Protein AF-A0A7J9DXW4-F1 (afdb_monomer_lite)

pLDDT: mean 76.57, std 9.38, range [40.28, 89.0]

Organism: NCBI:txid34281

Secondary structure (DSSP, 8-state):
-----PPPTTSEEEEEETTEEEEEEPHHHHHHHHHS-STHHHHHHHHHHHHHHHHHHHHHT-

Sequence (62 aa):
MDEELVLLEGDMVKSIVNGITTINFSYRIKKILFKEMEKTIMLKLLG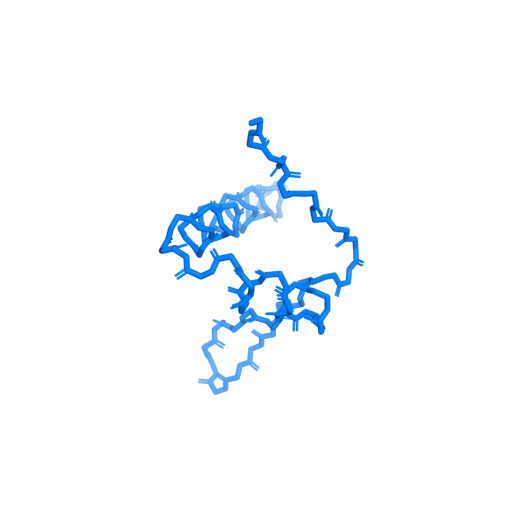RCIRYVALHNRISSL

Foldseek 3Di:
DPDPDDDDPPQWDWDADPNDIDIDGDPVVVVVCVVVVDCVVVVVVVVVVVVVVVVVVVVVVD

Radius of gyration: 13.09 Å; chains: 1; bounding box: 31×21×36 Å

Structure (mmCIF, N/CA/C/O backbone):
data_AF-A0A7J9DXW4-F1
#
_entry.id   AF-A0A7J9DXW4-F1
#
loop_
_atom_site.group_PDB
_atom_site.id
_atom_site.type_symbol
_atom_site.label_atom_id
_atom_site.label_alt_id
_atom_site.label_comp_id
_atom_site.label_asym_id
_atom_site.label_entity_id
_atom_site.label_seq_id
_atom_site.pdbx_PDB_ins_code
_atom_site.Cartn_x
_atom_site.Cartn_y
_atom_site.Cartn_z
_atom_site.occupancy
_atom_site.B_iso_or_equiv
_atom_site.auth_seq_id
_atom_site.auth_comp_id
_atom_site.auth_asym_id
_atom_site.auth_atom_id
_atom_site.pdbx_PDB_model_num
ATOM 1 N N . MET A 1 1 ? 0.766 15.502 17.260 1.00 40.28 1 MET A N 1
ATOM 2 C CA . MET A 1 1 ? 1.907 14.660 16.861 1.00 40.28 1 MET A CA 1
ATOM 3 C C . MET A 1 1 ? 1.425 13.908 15.643 1.00 40.28 1 MET A C 1
ATOM 5 O O . MET A 1 1 ? 0.526 13.094 15.791 1.00 40.28 1 MET A O 1
ATOM 9 N N . ASP A 1 2 ? 1.889 14.292 14.457 1.00 56.41 2 ASP A N 1
ATOM 10 C CA . ASP A 1 2 ? 1.458 13.654 13.214 1.00 56.41 2 ASP A CA 1
ATOM 11 C C . ASP A 1 2 ? 1.997 12.225 13.213 1.00 56.41 2 ASP A C 1
ATOM 13 O O . ASP A 1 2 ? 3.194 12.012 13.023 1.00 56.41 2 ASP A O 1
ATOM 17 N N . GLU A 1 3 ? 1.135 11.252 13.490 1.00 64.62 3 GLU A N 1
ATOM 18 C CA . GLU A 1 3 ? 1.497 9.843 13.394 1.00 64.62 3 GLU A CA 1
ATOM 19 C C . GLU A 1 3 ? 1.910 9.550 11.950 1.00 64.62 3 GLU A C 1
ATOM 21 O O . GLU A 1 3 ? 1.122 9.653 11.004 1.00 64.62 3 GLU A O 1
ATOM 26 N N . GLU A 1 4 ? 3.193 9.249 11.757 1.00 69.50 4 GLU A N 1
ATOM 27 C CA . GLU A 1 4 ? 3.703 8.945 10.434 1.00 69.50 4 GLU A CA 1
ATOM 28 C C . GLU A 1 4 ? 3.084 7.630 9.949 1.00 69.50 4 GLU A C 1
ATOM 30 O O . GLU A 1 4 ? 3.257 6.571 10.549 1.00 69.50 4 GLU A O 1
ATOM 35 N N . LEU A 1 5 ? 2.347 7.695 8.839 1.00 74.56 5 LEU A N 1
ATOM 36 C CA . LEU A 1 5 ? 1.761 6.518 8.211 1.00 74.56 5 LEU A CA 1
ATOM 37 C C . LEU A 1 5 ? 2.879 5.577 7.727 1.00 74.56 5 LEU A C 1
ATOM 39 O O . LEU A 1 5 ? 3.493 5.811 6.679 1.00 74.56 5 LEU A O 1
ATOM 43 N N . VAL A 1 6 ? 3.122 4.497 8.468 1.00 80.38 6 VAL A N 1
ATOM 44 C CA . VAL A 1 6 ? 4.048 3.428 8.073 1.00 80.38 6 VAL A CA 1
ATOM 45 C C . VAL A 1 6 ? 3.304 2.391 7.230 1.00 80.38 6 VAL A C 1
ATOM 47 O O . VAL A 1 6 ? 2.363 1.737 7.697 1.00 80.38 6 VAL A O 1
ATOM 50 N N . LEU A 1 7 ? 3.733 2.253 5.973 1.00 79.88 7 LEU A N 1
ATOM 51 C CA . LEU A 1 7 ? 3.243 1.234 5.045 1.00 79.88 7 LEU A CA 1
ATOM 52 C C . LEU A 1 7 ? 4.022 -0.061 5.261 1.00 79.88 7 LEU A C 1
ATOM 54 O O . LEU A 1 7 ? 5.250 -0.042 5.300 1.00 79.88 7 LEU A O 1
ATOM 58 N N . LEU A 1 8 ? 3.300 -1.167 5.389 1.00 85.94 8 LEU A N 1
ATOM 59 C CA . LEU A 1 8 ? 3.849 -2.509 5.508 1.00 85.94 8 LEU A CA 1
ATOM 60 C C . LEU A 1 8 ? 3.705 -3.250 4.177 1.00 85.94 8 LEU A C 1
ATOM 62 O O . LEU A 1 8 ? 2.963 -2.846 3.277 1.00 85.94 8 LEU A O 1
ATOM 66 N N . GLU A 1 9 ? 4.415 -4.363 4.049 1.00 82.56 9 GLU A N 1
ATOM 67 C CA . GLU A 1 9 ? 4.256 -5.246 2.901 1.00 82.56 9 GLU A CA 1
ATOM 68 C C .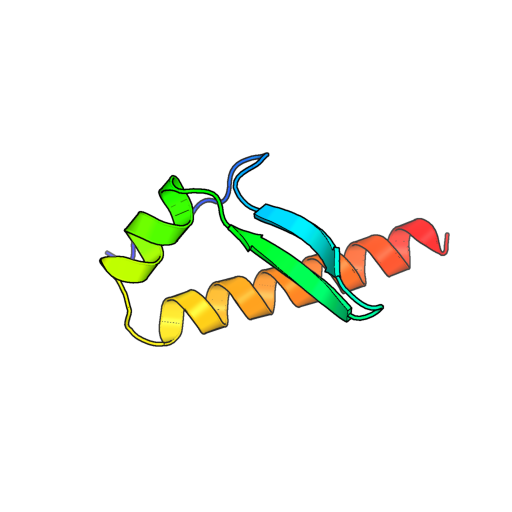 GLU A 1 9 ? 2.815 -5.784 2.823 1.00 82.56 9 GLU A C 1
ATOM 70 O O . GLU A 1 9 ? 2.199 -6.116 3.834 1.00 82.56 9 GLU A O 1
ATOM 75 N N . GLY A 1 10 ? 2.242 -5.802 1.617 1.00 84.50 10 GLY A N 1
ATOM 76 C CA . GLY A 1 10 ? 0.852 -6.215 1.390 1.00 84.50 10 GLY A CA 1
ATOM 77 C C . GLY A 1 10 ? -0.212 -5.153 1.698 1.00 84.50 10 GLY A C 1
ATOM 78 O O . GLY A 1 10 ? -1.380 -5.346 1.361 1.00 84.50 10 GLY A O 1
ATOM 79 N N . ASP A 1 11 ? 0.157 -3.994 2.256 1.00 86.56 11 ASP A N 1
ATOM 80 C CA . ASP A 1 11 ? -0.792 -2.884 2.430 1.00 86.56 11 ASP A CA 1
ATOM 81 C C . ASP A 1 11 ? -1.241 -2.251 1.118 1.00 86.56 11 ASP A C 1
ATOM 83 O O . ASP A 1 11 ? -2.292 -1.604 1.044 1.00 86.56 11 ASP A O 1
ATOM 87 N N . MET A 1 12 ? -0.421 -2.428 0.092 1.00 84.56 12 MET A N 1
ATOM 88 C CA . MET A 1 12 ? -0.618 -1.855 -1.213 1.00 84.56 12 MET A CA 1
ATOM 89 C C . MET A 1 12 ? -0.232 -2.874 -2.271 1.00 84.56 12 MET A C 1
ATOM 91 O O . MET A 1 12 ? 0.905 -3.335 -2.325 1.00 84.56 12 MET A O 1
ATOM 95 N N . VAL A 1 13 ? -1.186 -3.197 -3.133 1.00 85.69 13 VAL A N 1
ATOM 96 C CA . VAL A 1 13 ? -0.988 -4.116 -4.248 1.00 85.69 13 VAL A CA 1
ATOM 97 C C . VAL A 1 13 ? -1.216 -3.350 -5.535 1.00 85.69 13 VAL A C 1
ATOM 99 O O . VAL A 1 13 ? -2.292 -2.798 -5.768 1.00 85.69 13 VAL A O 1
ATOM 102 N N . LYS A 1 14 ? -0.191 -3.309 -6.384 1.00 84.75 14 LYS A N 1
ATOM 103 C CA . LYS A 1 14 ? -0.333 -2.808 -7.747 1.00 84.75 14 LYS A CA 1
ATOM 104 C C . LYS A 1 14 ? -0.968 -3.901 -8.600 1.00 84.75 14 LYS A C 1
ATOM 106 O O . LYS A 1 14 ? -0.552 -5.053 -8.556 1.00 84.75 14 LYS A O 1
ATOM 111 N N . SER A 1 15 ? -1.948 -3.526 -9.401 1.00 85.94 15 SER A N 1
ATOM 112 C CA . SER A 1 15 ? -2.548 -4.396 -10.407 1.00 85.94 15 SER A CA 1
ATOM 113 C C . SER A 1 15 ? -2.800 -3.615 -11.690 1.00 85.94 15 SER A C 1
ATOM 115 O O . SER A 1 15 ? -2.657 -2.392 -11.725 1.00 85.94 15 SER A O 1
ATOM 117 N N . ILE A 1 16 ? -3.148 -4.323 -12.758 1.00 86.25 16 ILE A N 1
ATOM 118 C CA . ILE A 1 16 ? -3.583 -3.722 -14.016 1.00 86.25 16 ILE A CA 1
ATOM 119 C C . ILE A 1 16 ? -5.031 -4.147 -14.226 1.00 86.25 16 ILE A C 1
ATOM 121 O O . ILE A 1 16 ? -5.323 -5.339 -14.262 1.00 86.25 16 ILE A O 1
ATOM 125 N N . VAL A 1 17 ? -5.932 -3.177 -14.344 1.00 82.88 17 VAL A N 1
ATOM 126 C CA . VAL A 1 17 ? -7.353 -3.404 -14.625 1.00 82.88 17 VAL A CA 1
ATOM 127 C C . VAL A 1 17 ? -7.674 -2.653 -15.907 1.00 82.88 17 VAL A C 1
ATOM 129 O O . VAL A 1 17 ? -7.494 -1.441 -15.972 1.00 82.88 17 VAL A O 1
ATOM 132 N N . ASN A 1 18 ? -8.102 -3.370 -16.948 1.00 89.00 18 ASN A N 1
ATOM 133 C CA . ASN A 1 18 ? -8.413 -2.799 -18.266 1.00 89.00 18 ASN A CA 1
ATOM 134 C C . ASN A 1 18 ? -7.268 -1.952 -18.861 1.00 89.00 18 ASN A C 1
ATOM 136 O O . ASN A 1 18 ? -7.496 -0.876 -19.405 1.00 89.00 18 ASN A O 1
ATOM 140 N N . GLY A 1 19 ? -6.019 -2.401 -18.706 1.00 82.38 19 GLY A N 1
ATOM 141 C CA . GLY A 1 19 ? -4.834 -1.664 -19.171 1.00 82.38 19 GLY A CA 1
ATOM 142 C C . GLY A 1 19 ? -4.448 -0.455 -18.309 1.00 82.38 19 GLY A C 1
ATOM 143 O O . GLY A 1 19 ? -3.408 0.156 -18.543 1.00 82.38 19 GLY A O 1
ATOM 144 N N . ILE A 1 20 ? -5.228 -0.133 -17.275 1.00 84.00 20 ILE A N 1
ATOM 145 C CA . ILE A 1 20 ? -4.958 0.966 -16.349 1.00 84.00 20 ILE A CA 1
ATOM 146 C C . ILE A 1 20 ? -4.231 0.410 -15.125 1.00 84.00 20 ILE A C 1
ATOM 148 O O . ILE A 1 20 ? -4.663 -0.568 -14.514 1.00 84.00 20 ILE A O 1
ATOM 152 N N . THR A 1 21 ? -3.121 1.044 -14.743 1.00 80.06 21 THR A N 1
ATOM 153 C CA . THR A 1 21 ? -2.442 0.724 -13.482 1.00 80.06 21 THR A CA 1
ATOM 154 C C . THR A 1 21 ? -3.321 1.148 -12.311 1.00 80.06 21 THR A C 1
ATOM 156 O O . THR A 1 21 ? -3.598 2.332 -12.130 1.00 80.06 21 THR A O 1
ATOM 159 N N . THR A 1 22 ? -3.719 0.187 -11.488 1.00 83.00 22 THR A N 1
ATOM 160 C CA . THR A 1 22 ? -4.521 0.400 -10.285 1.00 83.00 22 THR A CA 1
ATOM 161 C C . THR A 1 22 ? -3.721 0.063 -9.038 1.00 83.00 22 THR A C 1
ATOM 163 O O . THR A 1 22 ? -2.893 -0.849 -9.037 1.00 83.00 22 THR A O 1
ATOM 166 N N . ILE A 1 23 ? -4.000 0.779 -7.955 1.00 82.81 23 ILE A N 1
ATOM 167 C CA . ILE A 1 23 ? -3.402 0.540 -6.646 1.00 82.81 23 ILE A CA 1
ATOM 168 C C . ILE A 1 23 ? -4.521 0.131 -5.698 1.00 82.81 23 ILE A C 1
ATOM 170 O O . ILE A 1 23 ? -5.429 0.911 -5.420 1.00 82.81 23 ILE A O 1
ATOM 174 N N . ASN A 1 24 ? -4.461 -1.105 -5.2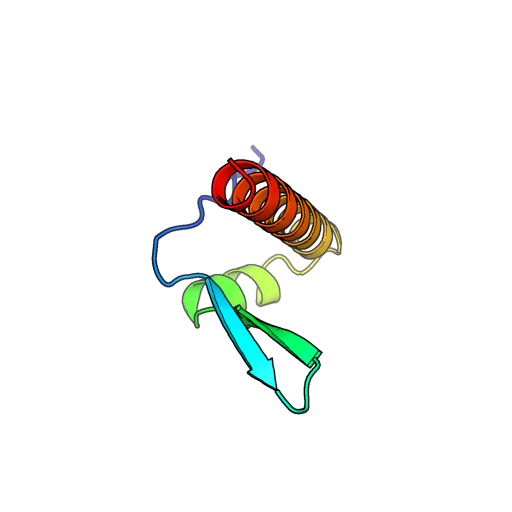22 1.00 85.00 24 ASN A N 1
ATOM 175 C CA . ASN A 1 24 ? -5.405 -1.653 -4.266 1.00 85.00 24 ASN A CA 1
ATOM 176 C C . ASN A 1 24 ? -4.838 -1.548 -2.854 1.00 85.00 24 ASN A C 1
ATOM 178 O O . ASN A 1 24 ? -3.745 -2.037 -2.576 1.00 85.00 24 ASN A O 1
ATOM 182 N N . PHE A 1 25 ? -5.607 -0.937 -1.957 1.00 84.94 25 PHE A N 1
ATOM 183 C CA . PHE A 1 25 ? -5.250 -0.817 -0.546 1.00 84.94 25 PHE A CA 1
ATOM 184 C C . PHE A 1 25 ? -5.833 -1.957 0.290 1.00 84.94 25 PHE A C 1
ATOM 186 O O . PHE A 1 25 ? -6.985 -2.372 0.084 1.00 84.94 25 PHE A O 1
ATOM 193 N N . SER A 1 26 ? -5.057 -2.415 1.274 1.00 88.06 26 SER A N 1
ATOM 194 C CA . SER A 1 26 ? -5.509 -3.364 2.291 1.00 88.06 26 SER A CA 1
ATOM 195 C C . SER A 1 26 ? -6.653 -2.780 3.123 1.00 88.06 26 SER A C 1
ATOM 197 O O . SER A 1 26 ? -6.865 -1.565 3.185 1.00 88.06 26 SER A O 1
ATOM 199 N N . TYR A 1 27 ? -7.402 -3.648 3.805 1.00 87.31 27 TYR A N 1
ATOM 200 C CA . TYR A 1 27 ? -8.465 -3.216 4.714 1.00 87.31 27 TYR A CA 1
ATOM 201 C C . TYR A 1 27 ? -7.945 -2.276 5.816 1.00 87.31 27 TYR A C 1
ATOM 203 O O . TYR A 1 27 ? -8.616 -1.309 6.173 1.00 87.31 27 TYR A O 1
ATOM 211 N N . ARG A 1 28 ? -6.716 -2.507 6.300 1.00 87.12 28 ARG A N 1
ATOM 212 C CA . ARG A 1 28 ? -6.037 -1.666 7.295 1.00 87.12 28 ARG A CA 1
ATOM 213 C C . ARG A 1 28 ? -5.859 -0.238 6.787 1.00 87.12 28 ARG A C 1
ATOM 215 O O . ARG A 1 28 ? -6.307 0.699 7.443 1.00 87.12 28 ARG A O 1
ATOM 222 N N . ILE A 1 29 ? -5.275 -0.081 5.597 1.00 83.56 29 ILE A N 1
ATOM 223 C CA . ILE A 1 29 ? -5.080 1.233 4.974 1.00 83.56 29 ILE A CA 1
ATOM 224 C C . ILE A 1 29 ? -6.416 1.886 4.646 1.00 83.56 29 ILE A C 1
ATOM 226 O O . ILE A 1 29 ? -6.585 3.066 4.925 1.00 83.56 29 ILE A O 1
ATOM 230 N N . LYS A 1 30 ? -7.399 1.132 4.139 1.00 81.69 30 LYS A N 1
ATOM 231 C CA . LYS A 1 30 ? -8.756 1.653 3.913 1.00 81.69 30 LYS A CA 1
ATOM 232 C C . LYS A 1 30 ? -9.367 2.202 5.202 1.00 81.69 30 LYS A C 1
ATOM 234 O O . LYS A 1 30 ? -9.907 3.298 5.181 1.00 81.69 30 LYS A O 1
ATOM 239 N N . LYS A 1 31 ? -9.241 1.498 6.330 1.00 81.19 31 LYS A N 1
ATOM 240 C CA . LYS A 1 31 ? -9.755 1.951 7.632 1.00 81.19 31 LYS A CA 1
ATOM 241 C C . LYS A 1 31 ? -9.046 3.211 8.134 1.00 81.19 31 LYS A C 1
ATOM 243 O O . LYS A 1 31 ? -9.713 4.094 8.662 1.00 81.19 31 LYS A O 1
ATOM 248 N N . ILE A 1 32 ? -7.728 3.310 7.950 1.00 78.56 32 ILE A N 1
ATOM 249 C CA . ILE A 1 32 ? -6.964 4.524 8.278 1.00 78.56 32 ILE A CA 1
ATOM 250 C C . ILE A 1 32 ? -7.416 5.680 7.384 1.00 78.56 32 ILE A C 1
ATOM 252 O O . ILE A 1 32 ? -7.747 6.741 7.892 1.00 78.56 32 ILE A O 1
ATOM 256 N N . LEU A 1 33 ? -7.526 5.450 6.073 1.00 74.81 33 LEU A N 1
ATOM 257 C CA . LEU A 1 33 ? -8.011 6.439 5.112 1.00 74.81 33 LEU A CA 1
ATOM 258 C C . LEU A 1 33 ? -9.419 6.928 5.451 1.00 74.81 33 LEU A C 1
ATOM 260 O O . LEU A 1 33 ? -9.644 8.125 5.417 1.00 74.81 33 LEU A O 1
ATOM 264 N N . PHE A 1 34 ? -10.347 6.034 5.802 1.00 71.25 34 PHE A N 1
ATOM 265 C CA . PHE A 1 34 ? -11.711 6.406 6.191 1.00 71.25 34 PHE A CA 1
ATOM 266 C C . PHE A 1 34 ? -11.770 7.179 7.511 1.00 71.25 34 PHE A C 1
ATOM 268 O O . PHE A 1 34 ? -12.637 8.031 7.673 1.00 71.25 34 PHE A O 1
ATOM 275 N N . LYS A 1 35 ? -10.875 6.875 8.457 1.00 67.12 35 LYS A N 1
ATOM 276 C CA . LYS A 1 35 ? -10.832 7.526 9.772 1.00 67.12 35 LYS A CA 1
ATOM 277 C C . LYS A 1 35 ? -10.161 8.904 9.719 1.00 67.12 35 LYS A C 1
ATOM 279 O O . LYS A 1 35 ? -10.592 9.815 10.409 1.00 67.12 35 LYS A O 1
ATOM 284 N N . GLU A 1 36 ? -9.150 9.049 8.871 1.00 63.22 36 GLU A N 1
ATOM 285 C CA . GLU A 1 36 ? -8.266 10.215 8.775 1.00 63.22 36 GLU A CA 1
ATOM 286 C C . GLU A 1 36 ? -8.480 10.997 7.464 1.00 63.22 36 GLU A C 1
ATOM 288 O O . GLU A 1 36 ? -7.546 11.611 6.952 1.00 63.22 36 GLU A O 1
ATOM 293 N N . MET A 1 37 ? -9.672 10.916 6.854 1.00 56.91 37 MET A N 1
ATOM 294 C CA . MET A 1 37 ? -9.959 11.378 5.485 1.00 56.91 37 MET A CA 1
ATOM 295 C C . MET A 1 37 ? -9.971 12.914 5.319 1.00 56.91 37 MET A C 1
ATOM 297 O O . MET A 1 37 ? -10.857 13.482 4.689 1.00 56.91 37 MET A O 1
ATOM 301 N N . GLU A 1 38 ? -8.948 13.607 5.809 1.00 58.81 38 GLU A N 1
ATOM 302 C CA . GLU A 1 38 ? -8.460 14.826 5.183 1.00 58.81 38 GLU A CA 1
ATOM 303 C C . GLU A 1 38 ? -7.562 14.449 3.995 1.00 58.81 38 GLU A C 1
ATOM 305 O O . GLU A 1 38 ? -6.693 13.576 4.072 1.00 58.81 38 GLU A O 1
ATOM 310 N N . LYS A 1 39 ? -7.766 15.135 2.864 1.00 59.97 39 LYS A N 1
ATOM 311 C CA . LYS A 1 39 ? -7.096 14.959 1.554 1.00 59.97 39 LYS A CA 1
ATOM 312 C C . LYS A 1 39 ? -5.570 14.750 1.627 1.00 59.97 39 LYS A C 1
ATOM 314 O O . LYS A 1 39 ? -4.977 14.171 0.716 1.00 59.97 39 LYS A O 1
ATOM 319 N N . THR A 1 40 ? -4.947 15.186 2.715 1.00 69.88 40 THR A N 1
ATOM 320 C CA . THR A 1 40 ? -3.533 15.051 3.061 1.00 69.88 40 THR A CA 1
ATOM 321 C C . THR A 1 40 ? -3.023 13.608 3.031 1.00 69.88 40 THR A C 1
ATOM 323 O O . THR A 1 40 ? -1.948 13.373 2.477 1.00 69.88 40 THR A O 1
ATOM 326 N N . ILE A 1 41 ? -3.758 12.620 3.560 1.00 68.75 41 ILE A N 1
ATOM 327 C CA . ILE A 1 41 ? -3.263 11.228 3.563 1.00 68.75 41 ILE A CA 1
ATOM 328 C C . ILE A 1 41 ? -3.279 10.632 2.151 1.00 68.75 41 ILE A C 1
ATOM 330 O O . ILE A 1 41 ? -2.299 10.005 1.745 1.00 68.75 41 ILE A O 1
ATOM 334 N N . MET A 1 42 ? -4.328 10.896 1.364 1.00 69.00 42 MET A N 1
ATOM 335 C CA . MET A 1 42 ? -4.382 10.484 -0.045 1.00 69.00 42 MET A CA 1
ATOM 336 C C . MET A 1 42 ? -3.244 11.104 -0.867 1.00 69.00 42 MET A C 1
ATOM 338 O O . MET A 1 42 ? -2.602 10.400 -1.643 1.00 69.00 42 MET A O 1
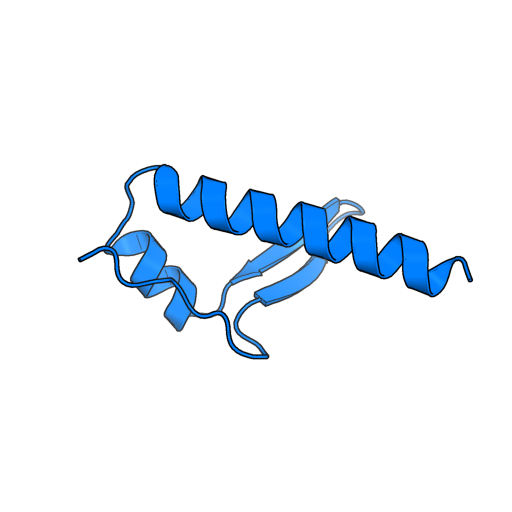ATOM 342 N N . LEU A 1 43 ? -2.937 12.389 -0.657 1.00 68.12 43 LEU A N 1
ATOM 343 C CA . LEU A 1 43 ? -1.805 13.070 -1.300 1.00 68.12 43 LEU A CA 1
ATOM 344 C C . LEU A 1 43 ? -0.451 12.465 -0.893 1.00 68.12 43 LEU A C 1
ATOM 346 O O . LEU A 1 43 ? 0.390 12.211 -1.759 1.00 68.12 43 LEU A O 1
ATOM 350 N N . LYS A 1 44 ? -0.242 12.179 0.402 1.00 74.62 44 LYS A N 1
ATOM 351 C CA . LYS A 1 44 ? 0.987 11.537 0.907 1.00 74.62 44 LYS A CA 1
ATOM 352 C C . LYS A 1 44 ? 1.179 10.134 0.311 1.00 74.62 44 LYS A C 1
ATOM 354 O O . LYS A 1 44 ? 2.286 9.797 -0.113 1.00 74.62 44 LYS A O 1
ATOM 359 N N . LEU A 1 45 ? 0.111 9.338 0.228 1.00 73.88 45 LEU A N 1
ATOM 360 C CA . LEU A 1 45 ? 0.124 8.003 -0.380 1.00 73.88 45 LEU A CA 1
ATOM 361 C C . LEU A 1 45 ? 0.391 8.060 -1.884 1.00 73.88 45 LEU A C 1
ATOM 363 O O . LEU A 1 45 ? 1.287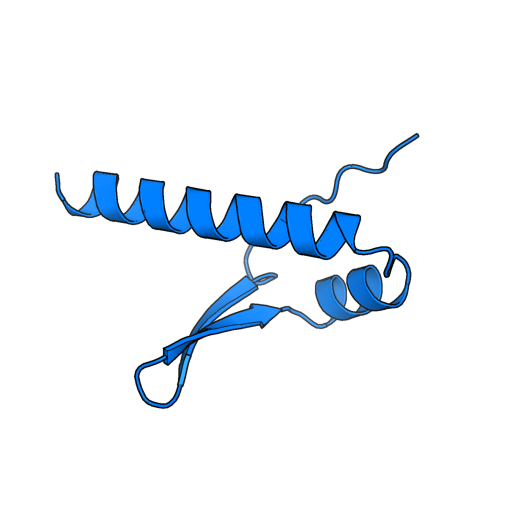 7.366 -2.361 1.00 73.88 45 LEU A O 1
ATOM 367 N N . LEU A 1 46 ? -0.316 8.919 -2.621 1.00 75.44 46 LEU A N 1
ATOM 368 C CA . LEU A 1 46 ? -0.136 9.066 -4.065 1.00 75.44 46 LEU A CA 1
ATOM 369 C C . LEU A 1 46 ? 1.295 9.507 -4.405 1.00 75.44 46 LEU A C 1
ATOM 371 O O . LEU A 1 46 ? 1.936 8.921 -5.278 1.00 75.44 46 LEU A O 1
ATOM 375 N N . GLY A 1 47 ? 1.835 10.470 -3.652 1.00 77.25 47 GLY A N 1
ATOM 376 C CA . GLY A 1 47 ? 3.220 10.913 -3.793 1.00 77.25 47 GLY A CA 1
ATOM 377 C C . GLY A 1 47 ? 4.238 9.794 -3.545 1.00 77.25 47 GLY A C 1
ATOM 378 O O . GLY A 1 47 ? 5.199 9.668 -4.306 1.00 77.25 47 GLY A O 1
ATOM 379 N N . ARG A 1 48 ? 4.032 8.949 -2.522 1.00 74.25 48 ARG A N 1
ATOM 380 C CA . ARG A 1 48 ? 4.895 7.779 -2.259 1.00 74.25 48 ARG A CA 1
ATOM 381 C C . ARG A 1 48 ? 4.769 6.712 -3.354 1.00 74.25 48 ARG A C 1
ATOM 383 O O . ARG A 1 48 ? 5.791 6.170 -3.768 1.00 74.25 48 ARG A O 1
ATOM 390 N N . CYS A 1 49 ? 3.567 6.467 -3.881 1.00 75.88 49 CYS A N 1
ATOM 391 C CA . CYS A 1 49 ? 3.336 5.521 -4.979 1.00 75.88 49 CYS A CA 1
ATOM 392 C C . CYS A 1 49 ? 4.070 5.927 -6.258 1.00 75.88 49 CYS A C 1
ATOM 394 O O . CYS A 1 49 ? 4.782 5.114 -6.841 1.00 75.88 49 CYS A O 1
ATOM 396 N N . ILE A 1 50 ? 3.932 7.191 -6.677 1.00 78.12 50 ILE A N 1
ATOM 397 C CA . ILE A 1 50 ? 4.605 7.722 -7.873 1.00 78.12 50 ILE A CA 1
ATOM 398 C C . ILE A 1 50 ? 6.121 7.594 -7.721 1.00 78.12 50 ILE A C 1
ATOM 400 O O . ILE A 1 50 ? 6.806 7.161 -8.644 1.00 78.12 50 ILE A O 1
ATOM 404 N N . ARG A 1 51 ? 6.647 7.921 -6.536 1.00 78.62 51 ARG A N 1
ATOM 405 C CA . ARG A 1 51 ? 8.083 7.855 -6.252 1.00 78.62 51 ARG A CA 1
ATOM 406 C C . ARG A 1 51 ? 8.609 6.419 -6.255 1.00 78.62 51 ARG A C 1
ATOM 408 O O . ARG A 1 51 ? 9.676 6.183 -6.810 1.00 78.62 51 ARG A O 1
ATOM 415 N N . TYR A 1 52 ? 7.854 5.470 -5.696 1.00 74.56 52 TYR A N 1
ATOM 416 C CA . TYR A 1 52 ? 8.185 4.045 -5.765 1.00 74.56 52 TYR A CA 1
ATOM 417 C C . TYR A 1 52 ? 8.200 3.546 -7.212 1.00 74.56 52 TYR A C 1
ATOM 419 O O . TYR A 1 52 ? 9.167 2.917 -7.624 1.00 74.56 52 TYR A O 1
ATOM 427 N N . VAL A 1 53 ? 7.173 3.873 -8.006 1.00 75.75 53 VAL A N 1
ATOM 428 C CA . VAL A 1 53 ? 7.110 3.490 -9.426 1.00 75.75 53 VAL A CA 1
ATOM 429 C C . VAL A 1 53 ? 8.281 4.087 -10.208 1.00 75.75 53 VAL A C 1
ATOM 431 O O . VAL A 1 53 ? 8.926 3.372 -10.967 1.00 75.75 53 VAL A O 1
ATOM 434 N N . ALA A 1 54 ? 8.602 5.365 -9.997 1.00 75.25 54 ALA A N 1
ATOM 435 C CA . ALA A 1 54 ? 9.741 6.012 -10.644 1.00 75.25 54 ALA A CA 1
ATOM 436 C C . ALA A 1 54 ? 11.080 5.356 -10.263 1.00 75.25 54 ALA A C 1
ATOM 438 O O . ALA A 1 54 ? 11.924 5.129 -11.128 1.00 75.25 54 ALA A O 1
ATOM 439 N N . LEU A 1 55 ? 11.266 5.019 -8.982 1.00 74.62 55 LEU A N 1
ATOM 440 C CA . LEU A 1 55 ? 12.473 4.348 -8.502 1.00 74.62 55 LEU A CA 1
ATOM 441 C C . LEU A 1 55 ? 12.590 2.923 -9.055 1.00 74.62 55 LEU A C 1
ATOM 443 O O . LEU A 1 55 ? 13.653 2.548 -9.538 1.00 74.62 55 LEU A O 1
ATOM 447 N N . HIS A 1 56 ? 11.499 2.157 -9.021 1.00 74.38 56 HIS A N 1
ATOM 448 C CA . HIS A 1 56 ? 11.441 0.810 -9.576 1.00 74.38 56 HIS A CA 1
ATOM 449 C C . HIS A 1 56 ? 11.780 0.81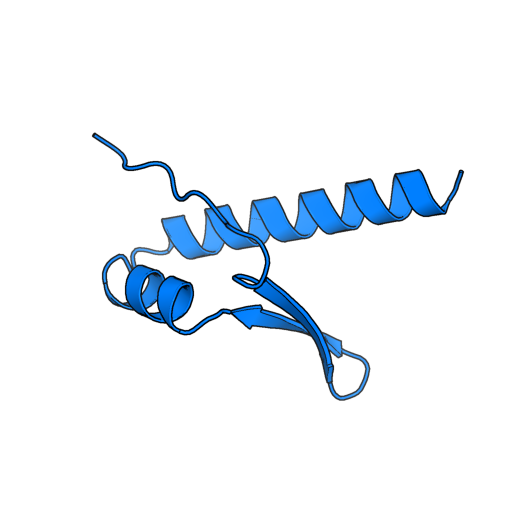8 -11.067 1.00 74.38 56 HIS A C 1
ATOM 451 O O . HIS A 1 56 ? 12.673 0.094 -11.481 1.00 74.38 56 HIS A O 1
ATOM 457 N N . ASN A 1 57 ? 11.162 1.708 -11.850 1.00 74.94 57 ASN A N 1
ATOM 458 C CA . ASN A 1 57 ? 11.450 1.832 -13.278 1.00 74.94 57 ASN A CA 1
ATOM 459 C C . ASN A 1 57 ? 12.925 2.160 -13.543 1.00 74.94 57 ASN A C 1
ATOM 461 O O . ASN A 1 57 ? 13.516 1.578 -14.444 1.00 74.94 57 ASN A O 1
ATOM 465 N N . ARG A 1 58 ? 13.528 3.057 -12.749 1.00 80.88 58 ARG A N 1
ATOM 466 C CA . ARG A 1 58 ? 14.954 3.392 -12.869 1.00 80.88 58 ARG A CA 1
ATOM 467 C C . ARG A 1 58 ? 15.845 2.184 -12.592 1.00 80.88 58 ARG A C 1
ATOM 469 O O . ARG A 1 58 ? 16.774 1.950 -13.353 1.00 80.88 58 ARG A O 1
ATOM 476 N N . ILE A 1 59 ? 15.572 1.435 -11.524 1.00 84.25 59 ILE A N 1
ATOM 477 C CA . ILE A 1 59 ? 16.344 0.237 -11.163 1.00 84.25 59 ILE A CA 1
ATOM 478 C C . ILE A 1 59 ? 16.159 -0.864 -12.211 1.00 84.25 59 ILE A C 1
ATOM 480 O O . ILE A 1 59 ? 17.126 -1.506 -12.582 1.00 84.25 59 ILE A O 1
ATOM 484 N N . SER A 1 60 ? 14.943 -1.068 -12.714 1.00 78.94 60 SER A N 1
ATOM 485 C CA . SER A 1 60 ? 14.649 -2.075 -13.739 1.00 78.94 60 SER A CA 1
ATOM 486 C C . SER A 1 60 ? 15.159 -1.713 -15.137 1.00 78.94 60 SER A C 1
ATOM 488 O O . SER A 1 60 ? 15.155 -2.574 -16.009 1.00 78.94 60 SER A O 1
ATOM 490 N N . SER A 1 61 ? 15.548 -0.455 -15.371 1.00 81.38 61 SER A N 1
ATOM 491 C CA . SER A 1 61 ? 16.199 -0.013 -16.612 1.00 81.38 61 SER A CA 1
ATOM 492 C C . SER A 1 61 ? 17.732 -0.064 -16.572 1.00 81.38 61 SER A C 1
ATOM 494 O O . SER A 1 61 ? 18.358 0.290 -17.570 1.00 81.38 61 SER A O 1
ATOM 496 N N . LEU A 1 62 ? 18.322 -0.430 -15.426 1.00 62.84 62 LEU A N 1
ATOM 497 C CA . LEU A 1 62 ? 19.738 -0.801 -15.309 1.00 62.84 62 LEU A CA 1
ATOM 498 C C . LEU A 1 62 ? 19.941 -2.251 -15.760 1.00 62.84 62 LEU A C 1
ATOM 500 O O . LEU A 1 62 ? 21.023 -2.511 -16.327 1.00 62.84 62 LEU A O 1
#